Protein AF-A0A564ZCT7-F1 (afdb_monomer_lite)

Secondary structure (DSSP, 8-state):
-PPPPP-------SS-EEEEEEEEPSTT-EEEEEEETTS-EEEEETT--EEEETT-SSPP-TTTT---SS-------

InterPro domains:
  IPR015943 WD40/YVTN repeat-like-containing domain 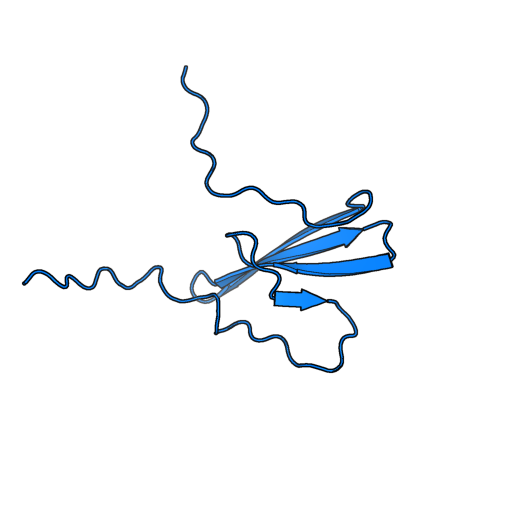superfamily [G3DSA:2.130.10.10] (1-59)
  IPR036322 WD40-repeat-containing domain superfamily [SSF50978] (5-49)
  IPR051242 WD repeat and EF-hand domain-containing protein [PTHR44324] (4-65)

pLDDT: mean 83.27, std 18.81, range [36.66, 98.69]

Sequence (77 aa):
MYPPTIISQWVAHSDQITGLVFCVRPERRTVIATSSSDFSVCLWSIEGHRLGVFGQPERWKLDTYMRDLTTGSMFSQ

Organism: Hymenolepis diminuta (NCBI:txid6216)

Foldseek 3Di:
DDDDDDPEDDDQDPADWPDKDWDADPPRQIWMWIDGPNRWIWIADPRGHTQDIPPDPDDRPSPPPCPDPPPPPDPDD

Structure (mmCIF, N/CA/C/O backbone):
data_AF-A0A564ZCT7-F1
#
_entry.id   AF-A0A564ZCT7-F1
#
loop_
_atom_site.group_PDB
_atom_site.id
_atom_site.type_symbol
_atom_site.label_atom_id
_atom_site.label_alt_id
_atom_site.label_comp_id
_atom_site.label_asym_id
_atom_site.label_entity_id
_atom_site.label_seq_id
_atom_site.pdbx_PDB_ins_code
_atom_site.Cartn_x
_atom_site.Cartn_y
_atom_site.Cartn_z
_atom_site.occupancy
_atom_site.B_iso_or_equiv
_atom_site.auth_seq_id
_atom_site.auth_comp_id
_atom_site.auth_asym_id
_atom_site.auth_atom_id
_atom_site.pdbx_PDB_model_num
ATOM 1 N N . MET A 1 1 ? 12.057 -1.397 -31.561 1.00 76.75 1 MET A N 1
ATOM 2 C CA . MET A 1 1 ? 12.353 -1.009 -30.166 1.00 76.75 1 MET A CA 1
ATOM 3 C C . MET A 1 1 ? 11.442 -1.842 -29.282 1.00 76.75 1 MET A C 1
ATOM 5 O O . MET A 1 1 ? 10.236 -1.755 -29.464 1.00 76.75 1 MET A O 1
ATOM 9 N N . TYR A 1 2 ? 11.990 -2.731 -28.453 1.00 85.75 2 TYR A N 1
ATOM 10 C CA . TYR A 1 2 ? 11.169 -3.580 -27.585 1.00 85.75 2 TYR A CA 1
ATOM 11 C C . TYR A 1 2 ? 10.697 -2.776 -26.369 1.00 85.75 2 TYR A C 1
ATOM 13 O O . TYR A 1 2 ? 11.476 -1.961 -25.865 1.00 85.75 2 TYR A O 1
ATOM 21 N N . PRO A 1 3 ? 9.445 -2.960 -25.912 1.00 90.25 3 PRO A N 1
ATOM 22 C CA . PRO A 1 3 ? 9.002 -2.351 -24.670 1.00 90.25 3 PRO A CA 1
ATOM 23 C C . PRO A 1 3 ? 9.822 -2.914 -23.498 1.00 90.25 3 PRO A C 1
ATOM 25 O O . PRO A 1 3 ? 10.253 -4.070 -23.552 1.00 90.25 3 PRO A O 1
ATOM 28 N N . PRO A 1 4 ? 10.059 -2.115 -22.445 1.00 92.25 4 PRO A N 1
ATOM 29 C CA . PRO A 1 4 ? 10.713 -2.610 -21.243 1.00 92.25 4 PRO A CA 1
ATOM 30 C C . PRO A 1 4 ? 9.894 -3.743 -20.612 1.00 92.25 4 PRO A C 1
ATOM 32 O O . PRO A 1 4 ? 8.662 -3.724 -20.638 1.00 92.25 4 PRO A O 1
ATOM 35 N N . THR A 1 5 ? 10.583 -4.725 -20.033 1.00 93.62 5 THR A N 1
ATOM 36 C CA . THR A 1 5 ? 9.946 -5.855 -19.349 1.00 93.62 5 THR A CA 1
ATOM 37 C C . THR A 1 5 ? 9.162 -5.369 -18.133 1.00 93.62 5 THR A C 1
ATOM 39 O O . THR A 1 5 ? 9.710 -4.693 -17.262 1.00 93.62 5 THR A O 1
ATOM 42 N N . ILE A 1 6 ? 7.885 -5.741 -18.056 1.00 91.94 6 ILE A N 1
ATOM 43 C CA . ILE A 1 6 ? 7.051 -5.510 -16.873 1.00 91.94 6 ILE A CA 1
ATOM 44 C C . ILE A 1 6 ? 7.495 -6.479 -15.775 1.00 91.94 6 ILE A C 1
ATOM 46 O O . ILE A 1 6 ? 7.556 -7.684 -16.001 1.00 91.94 6 ILE A O 1
ATOM 50 N N . ILE A 1 7 ? 7.799 -5.945 -14.592 1.00 88.50 7 ILE A N 1
ATOM 51 C CA . ILE A 1 7 ? 8.218 -6.739 -13.427 1.00 88.50 7 ILE A CA 1
ATOM 52 C C . ILE A 1 7 ? 6.992 -7.273 -12.676 1.00 88.50 7 ILE A C 1
ATOM 54 O O . ILE A 1 7 ? 6.966 -8.432 -12.275 1.00 88.50 7 ILE A O 1
ATOM 58 N N . SER A 1 8 ? 5.969 -6.436 -12.496 1.00 90.75 8 SER A N 1
ATOM 59 C CA . SER A 1 8 ? 4.763 -6.760 -11.733 1.00 90.75 8 SER A CA 1
ATOM 60 C C . SER A 1 8 ? 3.608 -5.824 -12.103 1.00 90.75 8 SER A C 1
ATOM 62 O O . SER A 1 8 ? 3.820 -4.679 -12.508 1.00 90.75 8 SER A O 1
ATOM 64 N N . GLN A 1 9 ? 2.374 -6.324 -11.992 1.00 94.44 9 GLN A N 1
ATOM 65 C CA . GLN A 1 9 ? 1.147 -5.559 -12.227 1.00 94.44 9 GLN A CA 1
ATOM 66 C C . GLN A 1 9 ? -0.010 -6.174 -11.431 1.00 94.44 9 GLN A C 1
ATOM 68 O O . GLN A 1 9 ? -0.200 -7.388 -11.456 1.00 94.44 9 GLN A O 1
ATOM 73 N N . TRP A 1 10 ? -0.800 -5.343 -10.751 1.00 96.12 10 TRP A N 1
ATOM 74 C CA . TRP A 1 10 ? -1.963 -5.784 -9.977 1.00 96.12 10 TRP A CA 1
ATOM 75 C C . TRP A 1 10 ? -3.010 -4.670 -9.841 1.00 96.12 10 TRP A C 1
ATOM 77 O O . TRP A 1 10 ? -2.734 -3.501 -10.110 1.00 96.12 10 TRP A O 1
ATOM 87 N N . VAL A 1 11 ? -4.216 -5.041 -9.401 1.00 96.75 11 VAL A N 1
ATOM 88 C CA . VAL A 1 11 ? -5.278 -4.100 -9.011 1.00 96.75 11 VAL A CA 1
ATOM 89 C C . VAL A 1 11 ? -5.128 -3.803 -7.522 1.00 96.75 11 VAL A C 1
ATOM 91 O O . VAL A 1 11 ? -5.369 -4.673 -6.689 1.00 96.75 11 VAL A O 1
ATOM 94 N N . ALA A 1 12 ? -4.692 -2.590 -7.180 1.00 97.12 12 ALA A N 1
ATOM 95 C CA . ALA A 1 12 ? -4.457 -2.211 -5.786 1.00 97.12 12 ALA A CA 1
ATOM 96 C C . ALA A 1 12 ? -5.749 -1.821 -5.045 1.00 97.12 12 ALA A C 1
ATOM 98 O O . ALA A 1 12 ? -5.897 -2.105 -3.861 1.00 97.12 12 ALA A O 1
ATOM 99 N N . HIS A 1 13 ? -6.686 -1.172 -5.730 1.00 97.88 13 HIS A N 1
ATOM 100 C CA . HIS A 1 13 ? -7.860 -0.559 -5.114 1.00 97.88 13 HIS A CA 1
ATOM 101 C C . HIS A 1 13 ? -9.120 -0.808 -5.938 1.00 97.88 13 HIS A C 1
ATOM 103 O O . HIS A 1 13 ? -9.044 -1.109 -7.129 1.00 97.88 13 HIS A O 1
ATOM 109 N N . SER A 1 14 ? -10.274 -0.693 -5.280 1.00 97.88 14 SER A N 1
ATOM 110 C CA . SER A 1 14 ? -11.589 -0.843 -5.926 1.00 97.88 14 SER A CA 1
ATOM 111 C C . SER A 1 14 ? -12.081 0.439 -6.605 1.00 97.88 14 SER A C 1
ATOM 113 O O . SER A 1 14 ? -13.021 0.394 -7.393 1.00 97.88 14 SER A O 1
ATOM 115 N N . ASP A 1 15 ? -11.420 1.559 -6.316 1.00 98.38 15 ASP A N 1
ATOM 116 C CA . ASP A 1 15 ? -11.683 2.878 -6.883 1.00 98.38 15 ASP A CA 1
ATOM 117 C C . ASP A 1 15 ? -10.354 3.575 -7.245 1.00 98.38 15 ASP A C 1
ATOM 119 O O . ASP A 1 15 ? -9.268 2.999 -7.110 1.00 98.38 15 ASP A O 1
ATOM 123 N N . GLN A 1 16 ? -10.437 4.812 -7.734 1.00 98.38 16 GLN A N 1
ATOM 124 C CA . GLN A 1 16 ? -9.315 5.606 -8.209 1.00 98.38 16 GLN A CA 1
ATOM 125 C C . GLN A 1 16 ? -8.229 5.771 -7.148 1.00 98.38 16 GLN A C 1
ATOM 127 O O . GLN A 1 16 ? -8.464 6.268 -6.046 1.00 98.38 16 GLN A O 1
ATOM 132 N N . ILE A 1 17 ? -7.004 5.425 -7.540 1.00 98.31 17 ILE A N 1
ATOM 133 C CA . ILE A 1 17 ? -5.806 5.706 -6.759 1.00 98.31 17 ILE A CA 1
ATOM 134 C C . ILE A 1 17 ? -5.584 7.220 -6.761 1.00 98.31 17 ILE A C 1
ATOM 136 O O . ILE A 1 17 ? -5.411 7.833 -7.813 1.00 98.31 17 ILE A O 1
ATOM 140 N N . THR A 1 18 ? -5.571 7.813 -5.573 1.00 98.50 18 THR A N 1
ATOM 141 C CA . THR A 1 18 ? -5.395 9.257 -5.358 1.00 98.50 18 THR A CA 1
ATOM 142 C C . THR A 1 18 ? -3.961 9.627 -4.989 1.00 98.50 18 THR A C 1
ATOM 144 O O . THR A 1 18 ? -3.587 10.795 -5.063 1.00 98.50 18 THR A O 1
ATOM 147 N N . GLY A 1 19 ? -3.142 8.644 -4.612 1.00 98.06 19 GLY A N 1
ATOM 148 C CA . GLY A 1 19 ? -1.753 8.857 -4.224 1.00 98.06 19 GLY A CA 1
ATOM 149 C C . GLY A 1 19 ? -0.946 7.565 -4.240 1.00 98.06 19 GLY A C 1
ATOM 150 O O . GLY A 1 19 ? -1.473 6.482 -3.982 1.00 98.06 19 GLY A O 1
ATOM 151 N N . LEU A 1 20 ? 0.345 7.686 -4.549 1.00 97.38 20 LEU A N 1
ATOM 152 C CA . LEU A 1 20 ? 1.294 6.578 -4.592 1.00 97.38 20 LEU A CA 1
ATOM 153 C C . LEU A 1 20 ? 2.665 7.057 -4.116 1.00 97.38 20 LEU A C 1
ATOM 155 O O . LEU A 1 20 ? 3.168 8.078 -4.586 1.00 97.38 20 LEU A O 1
ATOM 159 N N . VAL A 1 21 ? 3.282 6.305 -3.205 1.00 97.06 21 VAL A N 1
ATOM 160 C CA . VAL A 1 21 ? 4.624 6.589 -2.683 1.00 97.06 21 VAL A CA 1
ATOM 161 C C . VAL A 1 21 ? 5.435 5.302 -2.584 1.00 97.06 21 VAL A C 1
ATOM 163 O O . VAL A 1 21 ? 4.977 4.299 -2.039 1.00 97.06 21 VAL A O 1
ATOM 166 N N . PHE A 1 22 ? 6.679 5.358 -3.062 1.00 93.44 22 PHE A N 1
ATOM 167 C CA . PHE A 1 22 ? 7.685 4.341 -2.774 1.00 93.44 22 PHE A CA 1
ATOM 168 C C . PHE A 1 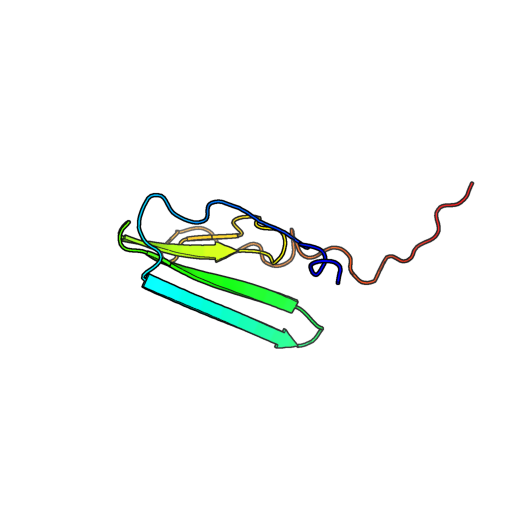22 ? 8.346 4.646 -1.432 1.00 93.44 22 PHE A C 1
ATOM 170 O O . PHE A 1 22 ? 9.006 5.671 -1.260 1.00 93.44 22 PHE A O 1
ATOM 177 N N . CYS A 1 23 ? 8.191 3.739 -0.478 1.00 91.12 23 CYS A N 1
ATOM 178 C CA . CYS A 1 23 ? 8.841 3.819 0.819 1.00 91.12 23 CYS A CA 1
ATOM 179 C C . CYS A 1 23 ? 10.116 2.975 0.778 1.00 91.12 23 CYS A C 1
ATOM 181 O O . CYS A 1 23 ? 10.080 1.757 0.973 1.00 91.12 23 CYS A O 1
ATOM 183 N N . VAL A 1 24 ? 11.243 3.633 0.510 1.00 87.69 24 VAL A N 1
ATOM 184 C CA . VAL A 1 24 ? 12.560 2.992 0.456 1.00 87.69 24 VAL A CA 1
ATOM 185 C C . VAL A 1 24 ? 13.163 2.957 1.857 1.00 87.69 24 VAL A C 1
ATOM 187 O O . VAL A 1 24 ? 13.361 3.996 2.486 1.00 87.69 24 VAL A O 1
ATOM 190 N N . ARG A 1 25 ? 13.458 1.757 2.356 1.00 78.38 25 ARG A N 1
ATOM 191 C CA . ARG A 1 25 ? 14.188 1.542 3.609 1.00 78.38 25 ARG A CA 1
ATOM 192 C C . ARG A 1 25 ? 15.638 1.125 3.325 1.00 78.38 25 ARG A C 1
ATOM 194 O O . ARG A 1 25 ? 15.946 0.695 2.208 1.00 78.38 25 ARG A O 1
ATOM 201 N N . PRO A 1 26 ? 16.531 1.210 4.330 1.00 78.69 26 PRO A N 1
ATOM 202 C CA . PRO A 1 26 ? 17.848 0.581 4.262 1.00 78.69 26 PRO A CA 1
ATOM 203 C C . PRO A 1 26 ? 17.759 -0.898 3.843 1.00 78.69 26 PRO A C 1
ATOM 205 O O . PRO A 1 26 ? 16.718 -1.534 4.011 1.00 78.69 26 PRO A O 1
ATOM 208 N N . GLU A 1 27 ? 18.846 -1.444 3.289 1.00 75.31 27 GLU A N 1
ATOM 209 C CA . GLU A 1 27 ? 18.941 -2.855 2.851 1.00 75.31 27 GLU A CA 1
ATOM 210 C C . GLU A 1 27 ? 18.038 -3.236 1.659 1.00 75.31 27 GLU A C 1
ATOM 212 O O . GLU A 1 27 ? 17.608 -4.379 1.538 1.00 75.31 27 GLU A O 1
ATOM 217 N N . ARG A 1 28 ? 17.750 -2.291 0.749 1.00 65.88 28 ARG A N 1
ATOM 218 C CA . ARG A 1 28 ? 16.907 -2.505 -0.455 1.00 65.88 28 ARG A CA 1
ATOM 219 C C . ARG A 1 28 ? 15.466 -2.925 -0.152 1.00 65.88 28 ARG A C 1
ATOM 221 O O . ARG A 1 28 ? 14.764 -3.452 -1.015 1.00 65.88 28 ARG A O 1
ATOM 228 N N . ARG A 1 29 ? 14.989 -2.641 1.055 1.00 77.50 29 ARG A N 1
ATOM 229 C CA . ARG A 1 29 ? 13.632 -2.968 1.474 1.00 77.50 29 ARG A CA 1
ATOM 230 C C . ARG A 1 29 ? 12.666 -1.889 0.985 1.00 77.50 29 ARG A C 1
ATOM 232 O O . ARG A 1 29 ? 12.486 -0.869 1.643 1.00 77.50 29 ARG A O 1
ATOM 239 N N . THR A 1 30 ? 12.067 -2.096 -0.185 1.00 87.81 30 THR A N 1
ATOM 240 C CA . THR A 1 30 ? 11.095 -1.153 -0.761 1.00 87.81 30 THR A CA 1
ATOM 241 C C . THR A 1 30 ? 9.683 -1.702 -0.639 1.00 87.81 30 THR A C 1
ATOM 243 O O . THR A 1 30 ? 9.420 -2.843 -1.010 1.00 87.81 30 THR A O 1
ATOM 246 N N . VAL A 1 31 ? 8.776 -0.871 -0.134 1.00 91.38 31 VAL A N 1
ATOM 247 C CA . VAL A 1 31 ? 7.330 -1.125 -0.133 1.00 91.38 31 VAL A CA 1
ATOM 248 C C . VAL A 1 31 ? 6.617 0.044 -0.798 1.00 91.38 31 VAL A C 1
ATOM 250 O O . VAL A 1 31 ? 7.171 1.141 -0.897 1.00 91.38 31 VAL A O 1
ATOM 253 N N . ILE A 1 32 ? 5.398 -0.187 -1.263 1.00 94.31 32 ILE A N 1
ATOM 254 C CA . ILE A 1 32 ? 4.589 0.818 -1.952 1.00 94.31 32 ILE A CA 1
ATOM 255 C C . ILE A 1 32 ? 3.389 1.141 -1.070 1.00 94.31 32 ILE A C 1
ATOM 257 O O . ILE A 1 32 ? 2.681 0.235 -0.635 1.00 94.31 32 ILE A O 1
ATOM 261 N N . ALA A 1 33 ? 3.159 2.422 -0.805 1.00 96.25 33 ALA A N 1
ATOM 262 C CA . ALA A 1 33 ? 1.946 2.905 -0.162 1.00 96.25 33 ALA A CA 1
ATOM 263 C C . ALA A 1 33 ? 1.043 3.555 -1.212 1.00 96.25 33 ALA A C 1
ATOM 265 O O . ALA A 1 33 ? 1.507 4.379 -2.002 1.00 96.25 33 ALA A O 1
ATOM 266 N N . THR A 1 34 ? -0.236 3.197 -1.212 1.00 98.25 34 THR A N 1
ATOM 267 C CA . THR A 1 34 ? -1.248 3.768 -2.108 1.00 98.25 34 THR A CA 1
ATOM 268 C C . THR A 1 34 ? -2.434 4.273 -1.300 1.00 98.25 34 THR A C 1
ATOM 270 O O . THR A 1 34 ? -2.854 3.614 -0.349 1.00 98.25 34 THR A O 1
ATOM 273 N N . SER A 1 35 ? -2.981 5.427 -1.674 1.00 98.44 35 SER A N 1
ATOM 274 C CA . SER A 1 35 ? -4.267 5.932 -1.182 1.00 98.44 35 SER A CA 1
ATOM 275 C C . SER A 1 35 ? -5.299 5.907 -2.301 1.00 98.44 35 SER A C 1
ATOM 277 O O . SER A 1 35 ? -4.942 6.009 -3.477 1.00 98.44 35 SER A O 1
ATOM 279 N N . SER A 1 36 ? -6.575 5.797 -1.948 1.00 98.69 36 SER A N 1
ATOM 280 C CA . SER A 1 36 ? -7.660 5.701 -2.922 1.00 98.69 36 SER A CA 1
ATOM 281 C C . SER A 1 36 ? -8.927 6.411 -2.457 1.00 98.69 36 SER A C 1
ATOM 283 O O . SER A 1 36 ? -9.121 6.665 -1.265 1.00 98.69 36 SER A O 1
ATOM 285 N N . SER A 1 37 ? -9.791 6.722 -3.421 1.00 98.5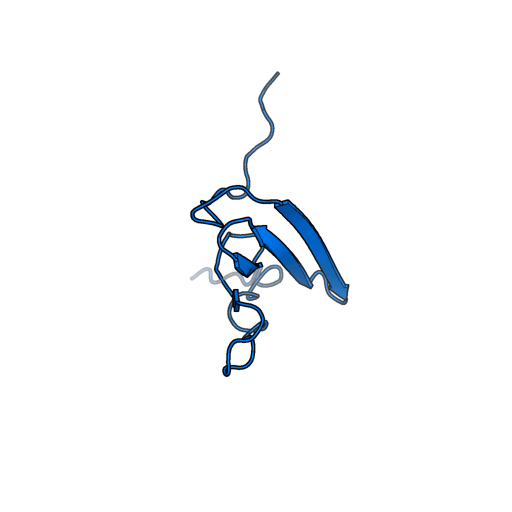6 37 SER A N 1
ATOM 286 C CA . SER A 1 37 ? -11.167 7.168 -3.190 1.00 98.56 37 SER A CA 1
ATOM 287 C C . SER A 1 37 ? -12.046 6.092 -2.537 1.00 98.56 37 SER A C 1
ATOM 289 O O . SER A 1 37 ? -13.086 6.428 -1.982 1.00 98.56 37 SER A O 1
ATOM 291 N N . ASP A 1 38 ? -11.594 4.831 -2.481 1.00 98.06 38 ASP A N 1
ATOM 292 C CA . ASP A 1 38 ? -12.255 3.737 -1.744 1.00 98.06 38 ASP A CA 1
ATOM 293 C C . ASP A 1 38 ? -12.090 3.808 -0.211 1.00 98.06 38 ASP A C 1
ATOM 295 O O . ASP A 1 38 ? -12.327 2.830 0.501 1.00 98.06 38 ASP A O 1
ATOM 299 N N . PHE A 1 39 ? -11.676 4.970 0.301 1.00 97.62 39 PHE A N 1
ATOM 300 C CA . PHE A 1 39 ? -11.446 5.269 1.717 1.00 97.62 39 PHE A CA 1
ATOM 301 C C . PHE A 1 39 ? -10.350 4.438 2.385 1.00 97.62 39 PHE A C 1
ATOM 303 O O . PHE A 1 39 ? -10.286 4.371 3.615 1.00 97.62 39 PHE A O 1
ATOM 310 N N . SER A 1 40 ? -9.456 3.829 1.605 1.00 97.62 40 SER A N 1
ATOM 311 C CA . SER A 1 40 ? -8.354 3.045 2.147 1.00 97.62 40 SER A CA 1
ATOM 312 C C . SER A 1 40 ? -6.980 3.589 1.764 1.00 97.62 40 SER A C 1
ATOM 314 O O . SER A 1 40 ? -6.767 4.205 0.716 1.00 97.62 40 SER A O 1
ATOM 316 N N . VAL A 1 41 ? -6.020 3.321 2.648 1.00 97.94 41 VAL A N 1
ATOM 317 C CA . VAL A 1 41 ? -4.591 3.444 2.369 1.00 97.94 41 VAL A CA 1
ATOM 318 C C . VAL A 1 41 ? -3.982 2.065 2.559 1.00 97.94 41 VAL A C 1
ATOM 320 O O . VAL A 1 41 ? -4.062 1.503 3.652 1.00 97.94 41 VAL A O 1
ATOM 323 N N . CYS A 1 42 ? -3.404 1.503 1.506 1.00 96.50 42 CYS A N 1
ATOM 324 C CA . CYS A 1 42 ? -2.868 0.146 1.503 1.00 96.50 42 CYS A CA 1
ATOM 325 C C . CYS A 1 42 ? -1.347 0.153 1.345 1.00 96.50 42 CYS A C 1
ATOM 327 O O . CYS A 1 42 ? -0.775 1.019 0.685 1.00 96.50 42 CYS A O 1
ATOM 329 N N . LEU A 1 43 ? -0.702 -0.838 1.956 1.00 94.75 43 LEU A N 1
ATOM 330 C CA . LEU A 1 43 ? 0.731 -1.077 1.851 1.00 94.75 43 LEU A CA 1
ATOM 331 C C . LEU A 1 43 ? 0.980 -2.370 1.071 1.00 94.75 43 LEU A C 1
ATOM 333 O O . LEU A 1 43 ? 0.331 -3.384 1.339 1.00 94.75 43 LEU A O 1
ATOM 337 N N . TRP A 1 44 ? 1.933 -2.344 0.144 1.00 93.81 44 TRP A N 1
ATOM 338 C CA . TRP A 1 44 ? 2.193 -3.419 -0.814 1.00 93.81 44 TRP A CA 1
ATOM 339 C C . TRP A 1 44 ? 3.679 -3.756 -0.917 1.00 93.81 44 TRP A C 1
ATOM 341 O O . TRP A 1 44 ? 4.538 -2.885 -0.751 1.00 93.81 44 TRP A O 1
ATOM 351 N N . SER A 1 45 ? 3.986 -5.009 -1.249 1.00 90.88 45 SER A N 1
ATOM 352 C CA . SER A 1 45 ? 5.299 -5.370 -1.787 1.00 90.88 45 SER A CA 1
ATOM 353 C C . SER A 1 45 ? 5.436 -4.899 -3.241 1.00 90.88 45 SER A C 1
ATOM 355 O O . SER A 1 45 ? 4.443 -4.617 -3.914 1.00 90.88 45 SER A O 1
ATOM 357 N N . ILE A 1 46 ? 6.669 -4.862 -3.757 1.00 89.88 46 ILE A N 1
ATOM 358 C CA . ILE A 1 46 ? 6.933 -4.566 -5.177 1.00 89.88 46 ILE A CA 1
ATOM 359 C C . ILE A 1 46 ? 6.323 -5.603 -6.135 1.00 89.88 46 ILE A C 1
ATOM 361 O O . ILE A 1 46 ? 6.148 -5.319 -7.315 1.00 89.88 46 ILE A O 1
ATOM 365 N N . GLU A 1 47 ? 5.995 -6.794 -5.636 1.00 89.75 47 GLU A N 1
ATOM 366 C CA . GLU A 1 47 ? 5.383 -7.889 -6.399 1.00 89.75 47 GLU A CA 1
ATOM 367 C C . GLU A 1 47 ? 3.848 -7.809 -6.410 1.00 89.75 47 GLU A C 1
ATOM 369 O O . GLU A 1 47 ? 3.201 -8.562 -7.131 1.00 89.75 47 GLU A O 1
ATOM 374 N N . GLY A 1 48 ? 3.260 -6.906 -5.616 1.00 91.56 48 GLY A N 1
ATOM 375 C CA . GLY A 1 48 ? 1.812 -6.719 -5.523 1.00 91.56 48 GLY A CA 1
ATOM 376 C C . GLY A 1 48 ? 1.121 -7.451 -4.380 1.00 91.56 48 GLY A C 1
ATOM 377 O O . GLY A 1 48 ? -0.107 -7.472 -4.314 1.00 91.56 48 GLY A O 1
ATOM 378 N N . HIS A 1 49 ? 1.875 -8.012 -3.434 1.00 91.38 49 HIS A N 1
ATOM 379 C CA . HIS A 1 49 ? 1.296 -8.602 -2.229 1.00 91.38 49 HIS A CA 1
ATOM 380 C C . HIS A 1 49 ? 0.823 -7.505 -1.267 1.00 91.38 49 HIS A C 1
ATOM 382 O O . HIS A 1 49 ? 1.608 -6.636 -0.881 1.00 91.38 49 HIS A O 1
ATOM 388 N N . ARG A 1 50 ? -0.447 -7.552 -0.841 1.00 92.50 50 ARG A N 1
ATOM 389 C CA . ARG A 1 50 ? -0.988 -6.615 0.156 1.00 92.50 50 ARG A CA 1
ATOM 390 C C . ARG A 1 50 ? -0.436 -6.945 1.541 1.00 92.50 50 ARG A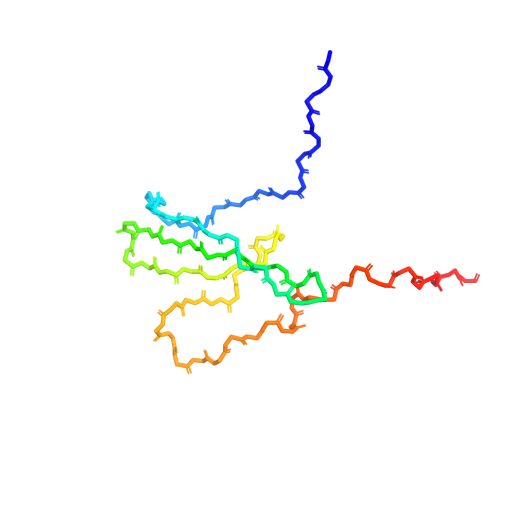 C 1
ATOM 392 O O . ARG A 1 50 ? -0.764 -7.976 2.120 1.00 92.50 50 ARG A O 1
ATOM 399 N N . LEU A 1 51 ? 0.369 -6.042 2.088 1.00 92.12 51 LEU A N 1
ATOM 400 C CA . LEU A 1 51 ? 0.979 -6.159 3.416 1.00 92.12 51 LEU A CA 1
ATOM 401 C C . LEU A 1 51 ? 0.025 -5.704 4.527 1.00 92.12 51 LEU A C 1
ATOM 403 O O . LEU A 1 51 ? 0.119 -6.175 5.662 1.00 92.12 51 LEU A O 1
ATOM 407 N N . GLY A 1 52 ? -0.893 -4.792 4.203 1.00 93.75 52 GLY A N 1
ATOM 408 C CA . GLY A 1 52 ? -1.943 -4.360 5.117 1.00 93.75 52 GLY A CA 1
ATOM 409 C C . GLY A 1 52 ? -2.656 -3.089 4.674 1.00 93.75 52 GLY A C 1
ATOM 410 O O . GLY A 1 52 ? -2.350 -2.507 3.631 1.00 93.75 52 GLY A O 1
ATOM 411 N N . VAL A 1 53 ? -3.608 -2.666 5.499 1.00 95.81 53 VAL A N 1
ATOM 412 C CA . VAL A 1 53 ? -4.318 -1.389 5.386 1.00 95.81 53 VAL A CA 1
ATOM 413 C C . VAL A 1 53 ? -3.982 -0.503 6.578 1.00 95.81 53 VAL A C 1
ATOM 415 O O . VAL A 1 53 ? -3.728 -0.989 7.683 1.00 95.81 53 VAL A O 1
ATOM 418 N N . PHE A 1 54 ? -3.937 0.803 6.359 1.00 94.56 54 PHE A N 1
ATOM 419 C CA . PHE A 1 54 ? -3.769 1.773 7.428 1.00 94.56 54 PHE A CA 1
ATOM 420 C C . PHE A 1 54 ? 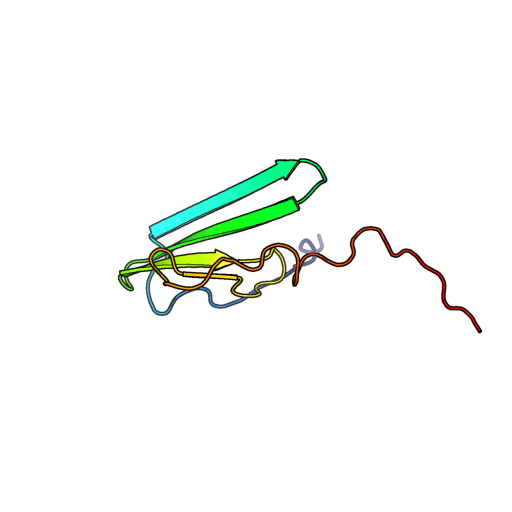-4.970 1.733 8.382 1.00 94.56 54 PHE A C 1
ATOM 422 O O . PHE A 1 54 ? -6.112 1.644 7.943 1.00 94.56 54 PHE A O 1
ATOM 429 N N . GLY A 1 55 ? -4.704 1.777 9.690 1.00 92.06 55 GLY A N 1
ATOM 430 C CA . GLY A 1 55 ? -5.738 1.703 10.729 1.00 92.06 55 GLY A CA 1
ATOM 431 C C . GLY A 1 55 ? -6.192 0.289 11.111 1.00 92.06 55 GLY A C 1
ATOM 432 O O . GLY A 1 55 ? -7.071 0.149 11.956 1.00 92.06 55 GLY A O 1
ATOM 433 N N . GLN A 1 56 ? -5.604 -0.765 10.535 1.00 94.38 56 GLN A N 1
ATOM 434 C CA . GLN A 1 56 ? -5.897 -2.137 10.962 1.00 94.38 56 GLN A CA 1
ATOM 435 C C . GLN A 1 56 ? -5.347 -2.435 12.376 1.00 94.38 56 GLN A C 1
ATOM 437 O O . GLN A 1 56 ? -4.324 -1.862 12.760 1.00 94.38 56 GLN A O 1
ATOM 442 N N . PRO A 1 57 ? -5.961 -3.367 13.134 1.00 92.50 57 PRO A N 1
ATOM 443 C CA . PRO A 1 57 ? -5.478 -3.742 14.467 1.00 92.50 57 PRO A CA 1
ATOM 444 C C . PRO A 1 57 ? -4.171 -4.549 14.421 1.00 92.50 57 PRO A C 1
ATOM 446 O O . PRO A 1 57 ? -3.353 -4.477 15.336 1.00 92.50 57 PRO A O 1
ATOM 449 N N . GLU A 1 58 ? -3.960 -5.307 13.344 1.00 90.81 58 GLU A N 1
ATOM 450 C CA . GLU A 1 58 ? -2.813 -6.199 13.198 1.00 90.81 58 GLU A CA 1
ATOM 451 C C . GLU A 1 58 ? -1.545 -5.468 12.756 1.00 90.81 58 GLU A C 1
ATOM 453 O O . GLU A 1 58 ? -1.552 -4.624 11.854 1.00 90.81 58 GLU A O 1
ATOM 458 N N . ARG A 1 59 ? -0.401 -5.861 13.319 1.00 86.69 59 ARG A N 1
ATOM 459 C CA . ARG A 1 59 ? 0.898 -5.333 12.881 1.00 86.69 59 ARG A CA 1
ATOM 460 C C . ARG A 1 59 ? 1.206 -5.764 11.446 1.00 86.69 59 ARG A C 1
ATOM 462 O O . ARG A 1 59 ? 1.016 -6.925 11.084 1.00 86.69 59 ARG A O 1
ATOM 469 N N . TRP A 1 60 ? 1.753 -4.850 10.645 1.00 85.12 60 TRP A N 1
ATOM 470 C CA . TRP A 1 60 ? 2.229 -5.178 9.301 1.00 85.12 60 TRP A CA 1
ATOM 471 C C . TRP A 1 60 ? 3.404 -6.154 9.366 1.00 85.12 60 TRP A C 1
ATOM 473 O O . TRP A 1 60 ? 4.437 -5.870 9.974 1.00 85.12 60 TRP A O 1
ATOM 483 N N . LYS A 1 61 ? 3.259 -7.300 8.699 1.00 77.81 61 LYS A N 1
ATOM 484 C CA . LYS A 1 61 ? 4.302 -8.328 8.603 1.00 77.81 61 LYS A CA 1
ATOM 485 C C . LYS A 1 61 ? 5.218 -8.033 7.418 1.00 77.81 61 LYS A C 1
ATOM 487 O O . LYS A 1 61 ? 5.167 -8.712 6.396 1.00 77.81 61 LYS A O 1
ATOM 492 N N . LEU A 1 62 ? 6.029 -6.983 7.554 1.00 79.06 62 LEU A N 1
ATOM 493 C CA . LEU A 1 62 ? 6.929 -6.533 6.487 1.00 79.06 62 LEU A CA 1
ATOM 494 C C . LEU A 1 62 ? 7.978 -7.596 6.133 1.00 79.06 62 LEU A C 1
ATOM 496 O O . LEU A 1 62 ? 8.329 -7.722 4.973 1.00 79.06 62 LEU A O 1
ATOM 500 N N . ASP A 1 63 ? 8.423 -8.407 7.093 1.00 72.69 63 ASP A N 1
ATOM 501 C CA . ASP A 1 63 ? 9.500 -9.381 6.865 1.00 72.69 63 ASP A CA 1
ATOM 502 C C . ASP A 1 63 ? 9.058 -10.642 6.097 1.00 72.69 63 ASP A C 1
ATOM 504 O O . ASP A 1 63 ? 9.892 -11.350 5.537 1.00 72.69 63 ASP A O 1
ATOM 508 N N . THR A 1 64 ? 7.756 -10.952 6.059 1.00 65.25 64 THR A N 1
ATOM 509 C CA . THR A 1 64 ? 7.247 -12.215 5.486 1.00 65.25 64 THR A CA 1
ATOM 510 C C . THR A 1 64 ? 7.281 -12.235 3.959 1.00 65.25 64 THR A C 1
ATOM 512 O O . THR A 1 64 ? 7.511 -13.286 3.372 1.00 65.25 64 THR A O 1
ATOM 515 N N . TYR A 1 65 ? 7.106 -11.081 3.317 1.00 60.81 65 T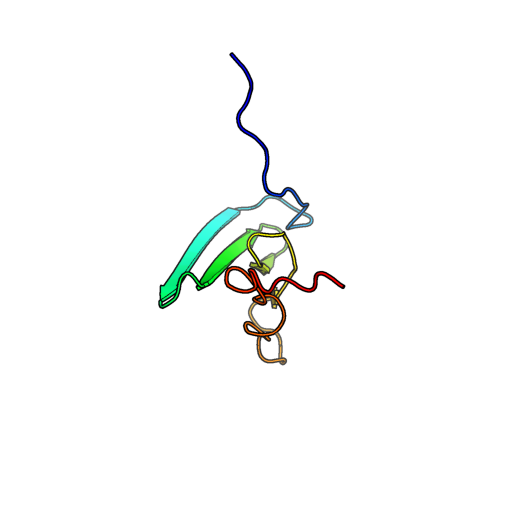YR A N 1
ATOM 516 C CA . TYR A 1 65 ? 7.053 -10.949 1.855 1.00 60.81 65 TYR A CA 1
ATOM 517 C C . TYR A 1 65 ? 8.344 -10.341 1.283 1.00 60.81 65 TYR A C 1
ATOM 519 O O . TYR A 1 65 ? 8.329 -9.706 0.233 1.00 60.81 65 TYR A O 1
ATOM 527 N N . MET A 1 66 ? 9.457 -10.486 2.015 1.00 56.84 66 MET A N 1
ATOM 528 C CA . MET A 1 66 ? 10.765 -9.897 1.690 1.00 56.84 66 MET A CA 1
ATOM 529 C C . MET A 1 66 ? 11.914 -10.923 1.637 1.00 56.84 66 MET A C 1
ATOM 531 O O . MET A 1 66 ? 13.078 -10.542 1.743 1.00 56.84 66 MET A O 1
ATOM 535 N N . ARG A 1 67 ? 11.609 -12.215 1.450 1.00 48.25 67 ARG A N 1
ATOM 536 C CA . ARG A 1 67 ? 12.585 -13.253 1.052 1.00 48.25 67 ARG A CA 1
ATOM 537 C C . ARG A 1 67 ? 12.440 -13.458 -0.460 1.00 48.25 67 ARG A C 1
ATOM 539 O O . ARG A 1 67 ? 11.331 -13.725 -0.890 1.00 48.25 67 ARG A O 1
ATOM 546 N N . ASP A 1 68 ? 13.423 -13.347 -1.345 1.00 47.97 68 ASP A N 1
ATOM 547 C CA . ASP A 1 68 ? 14.873 -13.243 -1.248 1.00 47.97 68 ASP A CA 1
ATOM 548 C C . ASP A 1 68 ? 15.383 -12.499 -2.495 1.00 47.97 68 ASP A C 1
ATOM 550 O O . ASP A 1 68 ? 15.194 -12.965 -3.614 1.00 47.97 68 ASP A O 1
ATOM 554 N N . LEU A 1 69 ? 16.098 -11.386 -2.325 1.00 48.19 69 LEU A N 1
ATOM 555 C CA . LEU A 1 69 ? 16.993 -10.864 -3.375 1.00 48.19 69 LEU A CA 1
ATOM 556 C C . LEU A 1 69 ? 18.444 -11.335 -3.168 1.00 48.19 69 LEU A C 1
ATOM 558 O O . LEU A 1 69 ? 19.329 -10.963 -3.935 1.00 48.19 69 LEU A O 1
ATOM 562 N N . THR A 1 70 ? 18.693 -12.153 -2.138 1.00 40.56 70 THR A N 1
ATOM 563 C CA . THR A 1 70 ? 20.025 -12.655 -1.762 1.00 40.56 70 THR A CA 1
ATOM 564 C C . THR A 1 70 ? 20.177 -14.172 -1.817 1.00 40.56 70 THR A C 1
ATOM 566 O O . THR A 1 70 ? 21.306 -14.650 -1.760 1.00 40.56 70 THR A O 1
ATOM 569 N N . THR A 1 71 ? 19.111 -14.947 -2.024 1.00 45.75 71 THR A N 1
ATOM 570 C CA . THR A 1 71 ? 19.237 -16.395 -2.256 1.00 45.75 71 THR A CA 1
ATOM 571 C C . THR A 1 71 ? 19.462 -16.665 -3.739 1.00 45.75 71 THR A C 1
ATOM 573 O O . THR A 1 71 ? 18.685 -17.322 -4.421 1.00 45.75 71 THR A O 1
ATOM 576 N N . GLY A 1 72 ? 20.622 -16.220 -4.219 1.00 42.44 72 GLY A N 1
ATOM 577 C CA . GLY A 1 72 ? 21.428 -17.065 -5.089 1.00 42.44 72 GLY A CA 1
ATOM 578 C C . GLY A 1 72 ? 22.028 -18.195 -4.249 1.00 42.44 72 GLY A C 1
ATOM 579 O O . GLY A 1 72 ? 23.241 -18.268 -4.104 1.00 42.44 72 GLY A O 1
ATOM 580 N N . SER A 1 73 ? 21.192 -19.041 -3.639 1.00 41.75 73 SER A N 1
ATOM 581 C CA . SER A 1 73 ? 21.654 -20.313 -3.090 1.00 41.75 73 SER A CA 1
ATOM 582 C C . SER A 1 73 ? 21.312 -21.358 -4.124 1.00 41.75 73 SER A C 1
ATOM 584 O O . SER A 1 73 ? 20.167 -21.783 -4.267 1.00 41.75 73 SER A O 1
ATOM 586 N N . MET A 1 74 ? 22.344 -21.715 -4.879 1.00 42.53 74 MET A N 1
ATOM 587 C CA . MET A 1 74 ? 22.395 -22.956 -5.620 1.00 42.53 74 MET A CA 1
ATOM 588 C C . MET A 1 74 ? 21.940 -24.088 -4.698 1.00 42.53 74 MET A C 1
ATOM 590 O O . MET A 1 74 ? 22.651 -24.473 -3.776 1.00 42.53 74 MET A O 1
ATOM 594 N N . PHE A 1 75 ? 20.759 -24.626 -4.958 1.00 41.00 75 PHE A N 1
ATOM 595 C CA . PHE A 1 75 ? 20.522 -26.043 -4.754 1.00 41.00 75 PHE A CA 1
ATOM 596 C C . PHE A 1 75 ? 20.569 -26.670 -6.145 1.00 41.00 75 PHE A C 1
ATOM 598 O O . PHE A 1 75 ? 19.546 -26.826 -6.806 1.00 41.00 75 PHE A O 1
ATOM 605 N N . SER A 1 76 ? 21.788 -26.947 -6.617 1.00 36.69 76 SER A N 1
ATOM 606 C CA . SER A 1 76 ? 21.987 -28.044 -7.561 1.00 36.69 76 SER A CA 1
ATOM 607 C C . SER A 1 76 ? 22.167 -29.307 -6.738 1.00 36.69 76 SER A C 1
ATOM 609 O O . SER A 1 76 ? 22.881 -29.289 -5.734 1.00 36.69 76 SER A O 1
ATOM 611 N N . GLN A 1 77 ? 21.480 -30.354 -7.186 1.00 36.66 77 GLN A N 1
ATOM 612 C CA . GLN A 1 77 ? 21.723 -31.748 -6.830 1.00 36.66 77 GLN A CA 1
ATOM 613 C C . GLN A 1 77 ? 23.185 -32.134 -7.066 1.00 36.66 77 GLN A C 1
ATOM 615 O O . GLN A 1 77 ? 23.820 -31.486 -7.938 1.00 36.66 77 GLN A O 1
#

Radius of gyration: 15.23 Å; chains: 1; bounding box: 35×41×45 Å